Protein AF-A0A433RNY6-F1 (afdb_monomer_lite)

pLDDT: mean 70.69, std 11.41, range [43.88, 86.31]

Radius of gyration: 19.72 Å; chains: 1; bounding box: 35×38×56 Å

Sequence (117 aa):
VPLFNTHELVRDNENNIQYGELGRISEWEIDYRNKQIQRVEYIYKDVVEEQQDRFHYEQSLLNEEPMQLSLFDLTGEQDLFVEEKYIKKAIPIRIFEKVPFLDLVKATIVKDGESSD

Secondary structure (DSSP, 8-state):
-B-EETTEEPB-TTSPBPBSS-PEEEEEEEETTTTEEEEEEEEHHHHHHHHHHHHHHHHHHHHH-GGGGGGS---S-SSSS-HHHHHTS---SS-PPEEEEEETTS-----TT----

Organism: NCBI:txid1562256

Foldseek 3Di:
DFDDDPLHFDADPVRHGDDDPFDKDWDWDQPPPQQFIWIFIDTLVVLLVVLVVVLVVVVVCCVPPVVVPVPPPDPDPDQSNHSSSSSVDRDDPDRGDIHTDDRNVPDDDDDPPDDDD

Structure (mmCIF, N/CA/C/O backbone):
data_AF-A0A433RNY6-F1
#
_entry.id   AF-A0A433RNY6-F1
#
loop_
_atom_site.group_PDB
_atom_site.id
_atom_site.type_symbol
_atom_site.label_atom_id
_atom_site.label_alt_id
_atom_site.label_comp_id
_atom_site.label_asym_id
_atom_site.label_entity_id
_atom_site.label_seq_id
_atom_site.pdbx_PDB_ins_code
_atom_site.Cartn_x
_atom_site.Cartn_y
_atom_site.Cartn_z
_atom_site.occupancy
_atom_site.B_iso_or_equiv
_atom_site.auth_seq_id
_atom_site.auth_comp_id
_atom_site.auth_asym_id
_atom_site.auth_atom_id
_atom_site.pdbx_PDB_model_num
ATOM 1 N N . VAL A 1 1 ? 1.065 -10.408 -4.505 1.00 70.19 1 VAL A N 1
ATOM 2 C CA . VAL A 1 1 ? 2.396 -9.787 -4.280 1.00 70.19 1 VAL A CA 1
ATOM 3 C C . VAL A 1 1 ? 3.153 -9.796 -5.607 1.00 70.19 1 VAL A C 1
ATOM 5 O O . VAL A 1 1 ? 3.071 -10.828 -6.273 1.00 70.19 1 VAL A O 1
ATOM 8 N N . PRO A 1 2 ? 3.797 -8.691 -6.032 1.00 70.81 2 PRO A N 1
ATOM 9 C CA . PRO A 1 2 ? 4.606 -8.625 -7.243 1.00 70.81 2 PRO A CA 1
ATOM 10 C C . PRO A 1 2 ? 5.696 -9.680 -7.205 1.00 70.81 2 PRO A C 1
ATOM 12 O O . PRO A 1 2 ? 6.310 -9.914 -6.160 1.00 70.81 2 PRO A O 1
ATOM 15 N N . LEU A 1 3 ? 5.911 -10.329 -8.337 1.00 79.69 3 LEU A N 1
ATOM 16 C CA . LEU A 1 3 ? 6.984 -11.292 -8.481 1.00 79.69 3 LEU A CA 1
ATOM 17 C C . LEU A 1 3 ? 8.280 -10.546 -8.799 1.00 79.69 3 LEU A C 1
ATOM 19 O O . LEU A 1 3 ? 8.304 -9.656 -9.646 1.00 79.69 3 LEU A O 1
ATOM 23 N N . PHE A 1 4 ? 9.357 -10.934 -8.121 1.00 76.56 4 PHE A N 1
ATOM 24 C CA . PHE A 1 4 ? 10.698 -10.422 -8.374 1.00 76.56 4 PHE A CA 1
ATOM 25 C C . PHE A 1 4 ? 11.597 -11.566 -8.832 1.00 76.56 4 PHE A C 1
ATOM 27 O O . PHE A 1 4 ? 11.601 -12.636 -8.219 1.00 76.56 4 PHE A O 1
ATOM 34 N N . ASN A 1 5 ? 12.389 -11.327 -9.872 1.00 78.00 5 ASN A N 1
ATOM 35 C CA . ASN A 1 5 ? 13.471 -12.210 -10.284 1.00 78.00 5 ASN A CA 1
ATOM 36 C C . ASN A 1 5 ? 14.774 -11.422 -10.218 1.00 78.00 5 ASN A C 1
ATOM 38 O O . ASN A 1 5 ? 14.868 -10.343 -10.788 1.00 78.00 5 ASN A O 1
ATOM 42 N N . THR A 1 6 ? 15.766 -11.922 -9.479 1.00 74.88 6 THR A N 1
ATOM 43 C CA . THR A 1 6 ? 17.079 -11.259 -9.356 1.00 74.88 6 THR A CA 1
ATOM 44 C C . THR A 1 6 ? 17.021 -9.756 -9.013 1.00 74.88 6 THR A C 1
ATOM 46 O O . THR A 1 6 ? 17.905 -9.012 -9.410 1.00 74.88 6 THR A O 1
ATOM 49 N N . HIS A 1 7 ? 16.042 -9.335 -8.195 1.00 67.94 7 HIS A N 1
ATOM 50 C CA . HIS A 1 7 ? 15.746 -7.941 -7.792 1.00 67.94 7 HIS A CA 1
ATOM 51 C C . HIS A 1 7 ? 15.039 -7.062 -8.833 1.00 67.94 7 HIS A C 1
ATOM 53 O O . HIS A 1 7 ? 14.754 -5.907 -8.530 1.00 67.94 7 HIS A O 1
ATOM 59 N N . GLU A 1 8 ? 14.688 -7.611 -9.990 1.00 74.00 8 GLU A N 1
ATOM 60 C CA . GLU A 1 8 ? 13.907 -6.944 -11.032 1.00 74.00 8 GLU A CA 1
ATOM 61 C C . GLU A 1 8 ? 12.439 -7.379 -10.961 1.00 74.00 8 GLU A C 1
ATOM 63 O O . GLU A 1 8 ? 12.135 -8.532 -10.625 1.00 74.00 8 GLU A O 1
ATOM 68 N N . LEU A 1 9 ? 11.518 -6.457 -11.254 1.00 80.69 9 LEU A N 1
ATOM 69 C CA . LEU A 1 9 ? 10.090 -6.762 -11.344 1.00 80.69 9 LEU A CA 1
ATOM 70 C C . LEU A 1 9 ? 9.835 -7.678 -12.541 1.00 80.69 9 LEU A C 1
ATOM 72 O O . LEU A 1 9 ? 10.192 -7.362 -13.675 1.00 80.69 9 LEU A O 1
ATOM 76 N N . VAL A 1 10 ? 9.183 -8.812 -12.299 1.00 83.75 10 VAL A N 1
ATOM 77 C CA . VAL A 1 10 ? 8.783 -9.713 -13.381 1.00 83.75 10 VAL A CA 1
ATOM 78 C C . VAL A 1 10 ? 7.614 -9.083 -14.127 1.00 83.75 10 VAL A C 1
ATOM 80 O O . VAL A 1 10 ? 6.606 -8.722 -13.517 1.00 83.75 10 VAL A O 1
ATOM 83 N N . ARG A 1 11 ? 7.735 -8.983 -15.452 1.00 84.50 11 ARG A N 1
ATOM 84 C CA . ARG A 1 11 ? 6.696 -8.447 -16.337 1.00 84.50 11 ARG A CA 1
ATOM 85 C C . ARG A 1 11 ? 6.214 -9.494 -17.336 1.00 84.50 11 ARG A C 1
ATOM 87 O O . ARG A 1 11 ? 6.933 -10.440 -17.655 1.00 84.50 11 ARG A O 1
ATOM 94 N N . ASP A 1 12 ? 4.972 -9.361 -17.785 1.00 85.44 12 ASP A N 1
ATOM 95 C CA . ASP A 1 12 ? 4.429 -10.154 -18.887 1.00 85.44 12 ASP A CA 1
ATOM 96 C C . ASP A 1 12 ? 4.821 -9.582 -20.262 1.00 85.44 12 ASP A C 1
ATOM 98 O O . ASP A 1 12 ? 5.552 -8.598 -20.376 1.00 85.44 12 ASP A O 1
ATOM 102 N N . ASN A 1 13 ? 4.341 -10.226 -21.327 1.00 86.31 13 ASN A N 1
ATOM 103 C CA . ASN A 1 13 ? 4.637 -9.831 -22.707 1.00 86.31 13 ASN A CA 1
ATOM 104 C C . ASN A 1 13 ? 4.018 -8.475 -23.100 1.00 86.31 13 ASN A C 1
ATOM 106 O O . ASN A 1 13 ? 4.387 -7.918 -24.131 1.00 86.31 13 ASN A O 1
ATOM 110 N N . GLU A 1 14 ? 3.084 -7.960 -22.302 1.00 85.12 14 GLU A N 1
ATOM 111 C CA . GLU A 1 14 ? 2.442 -6.653 -22.467 1.00 85.12 14 GLU A CA 1
ATOM 112 C C . GLU A 1 14 ? 3.085 -5.589 -21.560 1.00 85.12 14 GLU A C 1
ATOM 114 O O . GLU A 1 14 ? 2.610 -4.458 -21.496 1.00 85.12 14 GLU A O 1
ATOM 119 N N . ASN A 1 15 ? 4.203 -5.926 -20.903 1.00 76.81 15 ASN A N 1
ATOM 120 C CA . ASN A 1 15 ? 4.944 -5.083 -19.967 1.00 76.81 15 ASN A CA 1
ATOM 121 C C . ASN A 1 15 ? 4.204 -4.786 -18.644 1.00 76.81 15 ASN A C 1
ATOM 123 O O . ASN A 1 15 ? 4.631 -3.914 -17.876 1.00 76.81 15 ASN A O 1
ATOM 127 N N . ASN A 1 16 ? 3.141 -5.530 -18.324 1.00 79.56 16 ASN A N 1
ATOM 128 C CA . ASN A 1 16 ? 2.450 -5.419 -17.041 1.00 79.56 16 ASN A CA 1
ATOM 129 C C . ASN A 1 16 ? 3.211 -6.177 -15.950 1.00 79.56 16 ASN A C 1
ATOM 131 O O . ASN A 1 16 ? 3.799 -7.230 -16.205 1.00 79.56 16 ASN A O 1
ATOM 135 N N . ILE A 1 17 ? 3.172 -5.671 -14.715 1.00 81.38 17 ILE A N 1
ATOM 136 C CA . ILE A 1 17 ? 3.770 -6.346 -13.556 1.00 81.38 17 ILE A CA 1
ATOM 137 C C . ILE A 1 17 ? 3.034 -7.667 -13.308 1.00 81.38 17 ILE A C 1
ATOM 139 O O . ILE A 1 17 ? 1.808 -7.704 -13.196 1.00 81.38 17 ILE A O 1
ATOM 143 N N . GLN A 1 18 ? 3.785 -8.760 -13.181 1.00 81.19 18 GLN A N 1
ATOM 144 C CA . GLN A 1 18 ? 3.223 -10.042 -12.784 1.00 81.19 18 GLN A CA 1
ATOM 145 C C . GLN A 1 18 ? 3.075 -10.122 -11.269 1.00 81.19 18 GLN A C 1
ATOM 147 O O . GLN A 1 18 ? 3.994 -9.836 -10.496 1.00 81.19 18 GLN A O 1
ATOM 152 N N . TYR A 1 19 ? 1.911 -10.594 -10.845 1.00 77.12 19 TYR A N 1
ATOM 153 C CA . TYR A 1 19 ? 1.594 -10.840 -9.448 1.00 77.12 19 TYR A CA 1
ATOM 154 C C . TYR A 1 19 ? 1.451 -12.348 -9.229 1.00 77.12 19 TYR A C 1
ATOM 156 O O . TYR A 1 19 ? 0.910 -13.057 -10.074 1.00 77.12 19 TYR A O 1
ATOM 164 N N . GLY A 1 20 ? 1.913 -12.836 -8.076 1.00 75.25 20 GLY A N 1
ATOM 165 C CA . GLY A 1 20 ? 1.494 -14.140 -7.557 1.00 75.25 20 GLY A CA 1
ATOM 166 C C . GLY A 1 20 ? 0.049 -14.078 -7.048 1.00 75.25 20 GLY A C 1
ATOM 167 O O . GLY A 1 20 ? -0.783 -13.346 -7.581 1.00 75.25 20 GLY A O 1
ATOM 168 N N . GLU A 1 21 ? -0.258 -14.765 -5.946 1.00 71.50 21 GLU A N 1
ATOM 169 C CA . GLU A 1 21 ? -1.563 -14.593 -5.299 1.00 71.50 21 GLU A CA 1
ATOM 170 C C . GLU A 1 21 ? -1.799 -13.119 -4.917 1.00 71.50 21 GLU A C 1
ATOM 172 O O . GLU A 1 21 ? -0.923 -12.427 -4.367 1.00 71.50 21 GLU A O 1
ATOM 177 N N . LEU A 1 22 ? -2.993 -12.619 -5.251 1.00 69.31 22 LEU A N 1
ATOM 178 C CA . LEU A 1 22 ? -3.448 -11.280 -4.890 1.00 69.31 22 LEU A CA 1
ATOM 179 C C . LEU A 1 22 ? -3.701 -11.237 -3.380 1.00 69.31 22 LEU A C 1
ATOM 181 O O . LEU A 1 22 ? -4.804 -11.471 -2.897 1.00 69.31 22 LEU A O 1
ATOM 185 N N . GLY A 1 23 ? -2.635 -10.967 -2.631 1.00 66.44 23 GLY A N 1
ATOM 186 C CA . GLY A 1 23 ? -2.690 -10.795 -1.188 1.00 66.44 23 GLY A CA 1
ATOM 187 C C . GLY A 1 23 ? -3.489 -9.550 -0.815 1.00 66.44 23 GLY A C 1
ATOM 188 O O . GLY A 1 23 ? -3.195 -8.448 -1.290 1.00 66.44 23 GLY A O 1
ATOM 189 N N . ARG A 1 24 ? -4.481 -9.734 0.056 1.00 74.12 24 ARG A N 1
ATOM 190 C CA . ARG A 1 24 ? -5.040 -8.644 0.854 1.00 74.12 24 ARG A CA 1
ATOM 191 C C . ARG A 1 24 ? -4.071 -8.341 1.986 1.00 74.12 24 ARG A C 1
ATOM 193 O O . ARG A 1 24 ? -3.605 -9.258 2.658 1.00 74.12 24 ARG A O 1
ATOM 200 N N . ILE A 1 25 ? -3.774 -7.067 2.177 1.00 75.25 25 ILE A N 1
ATOM 201 C CA . ILE A 1 25 ? -3.077 -6.577 3.355 1.00 75.25 25 ILE A CA 1
ATOM 202 C C . ILE A 1 25 ? -4.146 -6.078 4.324 1.00 75.25 25 ILE A C 1
ATOM 204 O O . ILE A 1 25 ? -5.032 -5.321 3.929 1.00 75.25 25 ILE A O 1
ATOM 208 N N . SER A 1 26 ? -4.053 -6.517 5.576 1.00 76.19 26 SER A N 1
ATOM 209 C CA . SER A 1 26 ? -4.864 -6.011 6.680 1.00 76.19 26 SER A CA 1
ATOM 210 C C . SER A 1 26 ? -3.917 -5.406 7.711 1.00 76.19 26 SER A C 1
ATOM 212 O O . SER A 1 26 ? -3.124 -6.119 8.328 1.00 76.19 26 SER A O 1
ATOM 214 N N . GLU A 1 27 ? -3.992 -4.094 7.886 1.00 81.25 27 GLU A N 1
ATOM 215 C CA . GLU A 1 27 ? -3.199 -3.336 8.849 1.00 81.25 27 GLU A CA 1
ATOM 216 C C . GLU A 1 27 ? -4.086 -2.755 9.947 1.00 81.25 27 GLU A C 1
ATOM 218 O O . GLU A 1 27 ? -5.281 -2.512 9.763 1.00 81.25 27 GLU A O 1
ATOM 223 N N . TRP A 1 28 ? -3.480 -2.545 11.112 1.00 81.88 28 TRP A N 1
ATOM 224 C CA . TRP A 1 28 ? -4.123 -1.932 12.264 1.00 81.88 28 TRP A CA 1
ATOM 225 C C . TRP A 1 28 ? -3.513 -0.557 12.497 1.00 81.88 28 TRP A C 1
ATOM 227 O O . TRP A 1 28 ? -2.295 -0.427 12.617 1.00 81.88 28 TRP A O 1
ATOM 237 N N . GLU A 1 29 ? -4.360 0.457 12.603 1.00 83.94 29 GLU A N 1
ATOM 238 C CA . GLU A 1 29 ? -3.965 1.826 12.913 1.00 83.94 29 GLU A CA 1
ATOM 239 C C . GLU A 1 29 ? -4.653 2.274 14.202 1.00 83.94 29 GLU A C 1
ATOM 241 O O . GLU A 1 29 ? -5.802 1.920 14.469 1.00 83.94 29 GLU A O 1
ATOM 246 N N . ILE A 1 30 ? -3.949 3.058 15.018 1.00 82.50 30 ILE A N 1
ATOM 247 C CA . ILE A 1 30 ? -4.515 3.649 16.229 1.00 82.50 30 ILE A CA 1
ATOM 248 C C . ILE A 1 30 ? -4.857 5.111 15.944 1.00 82.50 30 ILE A C 1
ATOM 250 O O . ILE A 1 30 ? -3.972 5.956 15.815 1.00 82.50 30 ILE A O 1
ATOM 254 N N . ASP A 1 31 ? -6.150 5.421 15.912 1.00 83.12 31 ASP A N 1
ATOM 255 C CA . ASP A 1 31 ? -6.654 6.788 15.928 1.00 83.12 31 ASP A CA 1
ATOM 256 C C . ASP A 1 31 ? -6.650 7.304 17.372 1.00 83.12 31 ASP A C 1
ATOM 258 O O . ASP A 1 31 ? -7.587 7.094 18.147 1.00 83.12 31 ASP A O 1
ATOM 262 N N . TYR A 1 32 ? -5.576 7.997 17.746 1.00 80.62 32 TYR A N 1
ATOM 263 C CA . TYR A 1 32 ? -5.428 8.581 19.080 1.00 80.62 32 TYR A CA 1
ATOM 264 C C . TYR A 1 32 ? -6.442 9.692 19.377 1.00 80.62 32 TYR A C 1
ATOM 266 O O . TYR A 1 32 ? -6.745 9.939 20.547 1.00 80.62 32 TYR A O 1
ATOM 274 N N . ARG A 1 33 ? -6.981 10.362 18.350 1.00 83.38 33 ARG A N 1
ATOM 275 C CA . ARG A 1 33 ? -7.942 11.456 18.532 1.00 83.38 33 ARG A CA 1
ATOM 276 C C . ARG A 1 33 ? -9.301 10.907 18.944 1.00 83.38 33 ARG A C 1
ATOM 278 O O . ARG A 1 33 ? -9.891 11.404 19.901 1.00 83.38 33 ARG A O 1
ATOM 285 N N . ASN A 1 34 ? -9.765 9.877 18.245 1.00 83.50 34 ASN A N 1
ATOM 286 C CA . ASN A 1 34 ? -11.039 9.222 18.535 1.00 83.50 34 ASN A CA 1
ATOM 287 C C . ASN A 1 34 ? -10.899 8.052 19.516 1.00 83.50 34 ASN A C 1
ATOM 289 O O . ASN A 1 34 ? -11.908 7.488 19.930 1.00 83.50 34 ASN A O 1
ATOM 293 N N . LYS A 1 35 ? -9.665 7.723 19.921 1.00 84.25 35 LYS A N 1
ATOM 294 C CA . LYS A 1 35 ? -9.322 6.590 20.790 1.00 84.25 35 LYS A CA 1
ATOM 295 C C . LYS A 1 35 ? -9.856 5.274 20.221 1.00 84.25 35 LYS A C 1
ATOM 297 O O . LYS A 1 35 ? -10.485 4.495 20.928 1.00 84.25 35 LYS A O 1
ATOM 302 N N . GLN A 1 36 ? -9.620 5.033 18.936 1.00 85.62 36 GLN A N 1
ATOM 303 C CA . GLN A 1 36 ? -10.115 3.849 18.236 1.00 85.62 36 GLN A CA 1
ATOM 304 C C . GLN A 1 36 ? -8.978 3.101 17.554 1.00 85.62 36 GLN A C 1
ATOM 306 O O . GLN A 1 36 ? -8.129 3.706 16.907 1.00 85.62 36 GLN A O 1
ATOM 311 N N . ILE A 1 37 ? -8.992 1.776 17.661 1.00 84.50 37 ILE A N 1
ATOM 312 C CA . ILE A 1 37 ? -8.251 0.918 16.741 1.00 84.50 37 ILE A CA 1
ATOM 313 C C . ILE A 1 37 ? -9.097 0.788 15.483 1.00 84.50 37 ILE A C 1
ATOM 315 O O . ILE A 1 37 ? -10.274 0.416 15.541 1.00 84.50 37 ILE A O 1
ATOM 319 N N . GLN A 1 38 ? -8.489 1.101 14.352 1.00 85.06 38 GLN A N 1
ATOM 320 C CA . GLN A 1 38 ? -9.074 0.993 13.030 1.00 85.06 38 GLN A CA 1
ATOM 321 C C . GLN A 1 38 ? -8.358 -0.115 12.269 1.00 85.06 38 GLN A C 1
ATOM 323 O O . GLN A 1 38 ? -7.148 -0.302 12.404 1.00 85.06 38 GLN A O 1
ATOM 328 N N . ARG A 1 39 ? -9.121 -0.861 11.474 1.00 81.81 39 ARG A N 1
ATOM 329 C CA . ARG A 1 39 ? -8.574 -1.797 10.501 1.00 81.81 39 ARG A CA 1
ATOM 330 C C . ARG A 1 39 ? -8.576 -1.134 9.138 1.00 81.81 39 ARG A C 1
ATOM 332 O O . ARG A 1 39 ? -9.590 -0.563 8.735 1.00 81.81 39 ARG A O 1
ATOM 339 N N . VAL A 1 40 ? -7.461 -1.252 8.440 1.00 80.38 40 VAL A N 1
ATOM 340 C CA . VAL A 1 40 ? -7.304 -0.796 7.066 1.00 80.38 40 VAL A CA 1
ATOM 341 C C . VAL A 1 40 ? -7.034 -2.025 6.218 1.00 80.38 40 VAL A C 1
ATOM 343 O O . VAL A 1 40 ? -6.111 -2.786 6.504 1.00 80.38 40 VAL A O 1
ATOM 346 N N . GLU A 1 41 ? -7.869 -2.256 5.211 1.00 79.12 41 GLU A N 1
ATOM 347 C CA . GLU A 1 41 ? -7.713 -3.390 4.304 1.00 79.12 41 GLU A CA 1
ATOM 348 C C . GLU A 1 41 ? -7.552 -2.892 2.879 1.00 79.12 41 GLU A C 1
ATOM 350 O O . GLU A 1 41 ? 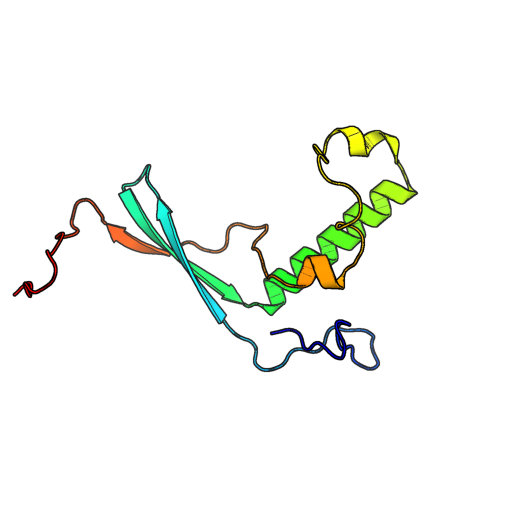-8.319 -2.051 2.413 1.00 79.12 41 GLU A O 1
ATOM 355 N N . TYR A 1 42 ? -6.553 -3.422 2.185 1.00 77.81 42 TYR A N 1
ATOM 356 C CA . TYR A 1 42 ? -6.276 -3.044 0.809 1.00 77.81 42 TYR A CA 1
ATOM 357 C C . TYR A 1 42 ? -5.665 -4.191 0.018 1.00 77.81 42 TYR A C 1
ATOM 359 O O . TYR A 1 42 ? -5.078 -5.131 0.564 1.00 77.81 42 TYR A O 1
ATOM 367 N N . ILE A 1 43 ? -5.847 -4.143 -1.298 1.00 77.19 43 ILE A N 1
ATOM 368 C CA . ILE A 1 43 ? -5.282 -5.129 -2.212 1.00 77.19 43 ILE A CA 1
ATOM 369 C C . ILE A 1 43 ? -3.880 -4.660 -2.588 1.00 77.19 43 ILE A C 1
ATOM 371 O O . ILE A 1 43 ? -3.683 -3.512 -2.975 1.00 77.19 43 ILE A O 1
ATOM 375 N N . TYR A 1 44 ? -2.896 -5.559 -2.495 1.00 75.56 44 TYR A N 1
ATOM 376 C CA . TYR A 1 44 ? -1.502 -5.226 -2.803 1.00 75.56 44 TYR A CA 1
ATOM 377 C C . TYR A 1 44 ? -1.355 -4.630 -4.212 1.00 75.56 44 TYR A C 1
ATOM 379 O O . TYR A 1 44 ? -0.591 -3.693 -4.412 1.00 75.56 44 TYR A O 1
ATOM 387 N N . LYS A 1 45 ? -2.089 -5.179 -5.189 1.00 79.25 45 LYS A N 1
ATOM 388 C CA . LYS A 1 45 ? -2.062 -4.726 -6.583 1.00 79.25 45 LYS A CA 1
ATOM 389 C C . LYS A 1 45 ? -2.415 -3.240 -6.703 1.00 79.25 45 LYS A C 1
ATOM 391 O O . LYS A 1 45 ? -1.625 -2.506 -7.279 1.00 79.25 45 LYS A O 1
ATOM 396 N N . ASP A 1 46 ? -3.521 -2.817 -6.100 1.00 76.44 46 ASP A N 1
ATOM 397 C CA . ASP A 1 46 ? -4.012 -1.437 -6.175 1.00 76.44 46 ASP A CA 1
ATOM 398 C C . ASP A 1 46 ? -2.979 -0.439 -5.625 1.00 76.44 46 ASP A C 1
ATOM 400 O O . ASP A 1 46 ? -2.768 0.627 -6.195 1.00 76.44 46 ASP A O 1
ATOM 404 N N . VAL A 1 47 ? -2.281 -0.808 -4.544 1.00 76.12 47 VAL A N 1
ATOM 405 C CA . VAL A 1 47 ? -1.201 0.020 -3.978 1.00 76.12 47 VAL A CA 1
ATOM 406 C C . VAL A 1 47 ? -0.015 0.124 -4.930 1.00 76.12 47 VAL A C 1
ATOM 408 O O . VAL A 1 47 ? 0.560 1.198 -5.078 1.00 76.12 47 VAL A O 1
ATOM 411 N N . VAL A 1 48 ? 0.361 -0.980 -5.575 1.00 76.06 48 VAL A N 1
ATOM 412 C CA . VAL A 1 48 ? 1.482 -0.998 -6.525 1.00 76.06 48 VAL A CA 1
ATOM 413 C C . VAL A 1 48 ? 1.171 -0.172 -7.765 1.00 76.06 48 VAL A C 1
ATOM 415 O O . VAL A 1 48 ? 2.038 0.570 -8.211 1.00 76.06 48 VAL A O 1
ATOM 418 N N . GLU A 1 49 ? -0.046 -0.272 -8.298 1.00 78.81 49 GLU A N 1
ATOM 419 C CA . GLU A 1 49 ? -0.487 0.549 -9.431 1.00 78.81 49 GLU A CA 1
ATOM 420 C C . GLU A 1 49 ? -0.452 2.040 -9.065 1.00 78.81 49 GLU A C 1
ATOM 422 O O . GLU A 1 49 ? 0.125 2.836 -9.799 1.00 78.81 49 GLU A O 1
ATOM 427 N N . GLU A 1 50 ? -0.943 2.418 -7.878 1.00 76.31 50 GLU A N 1
ATOM 428 C CA . GLU A 1 50 ? -0.871 3.807 -7.407 1.00 76.31 50 GLU A CA 1
ATOM 429 C C . GLU A 1 50 ? 0.579 4.306 -7.255 1.00 76.31 50 GLU A C 1
ATOM 431 O O . GLU A 1 50 ? 0.904 5.442 -7.614 1.00 76.31 50 GLU A O 1
ATOM 436 N N . GLN A 1 51 ? 1.466 3.460 -6.728 1.00 76.00 51 GLN A N 1
ATOM 437 C CA . GLN A 1 51 ? 2.889 3.769 -6.610 1.00 76.00 51 GLN A CA 1
ATOM 438 C C . GLN A 1 51 ? 3.552 3.935 -7.987 1.00 76.00 51 GLN A C 1
ATOM 440 O O . GLN A 1 51 ? 4.374 4.836 -8.160 1.00 76.00 51 GLN A O 1
ATOM 445 N N . GLN A 1 52 ? 3.177 3.111 -8.966 1.00 78.06 52 GLN A N 1
ATOM 446 C CA . GLN A 1 52 ? 3.696 3.176 -10.331 1.00 78.06 52 GLN A CA 1
ATOM 447 C C . GLN A 1 52 ? 3.216 4.443 -11.061 1.00 78.06 52 GLN A C 1
ATOM 449 O O . GLN A 1 52 ? 4.024 5.149 -11.668 1.00 78.06 52 GLN A O 1
ATOM 454 N N . ASP A 1 53 ? 1.935 4.794 -10.933 1.00 79.56 53 ASP A N 1
ATOM 455 C CA . ASP A 1 53 ? 1.370 6.029 -11.490 1.00 79.56 53 ASP A CA 1
ATOM 456 C C . ASP A 1 53 ? 2.083 7.267 -10.939 1.00 79.56 53 ASP A C 1
ATOM 458 O O . ASP A 1 53 ? 2.467 8.175 -11.684 1.00 79.56 53 ASP A O 1
ATOM 462 N N . ARG A 1 54 ? 2.311 7.290 -9.620 1.00 76.19 54 ARG A N 1
ATOM 463 C CA . ARG A 1 54 ? 3.035 8.381 -8.969 1.00 76.19 54 ARG A CA 1
ATOM 464 C C . ARG A 1 54 ? 4.477 8.477 -9.455 1.00 76.19 54 ARG A C 1
ATOM 466 O O . ARG A 1 54 ? 4.940 9.582 -9.730 1.00 76.19 54 ARG A O 1
ATOM 473 N N . PHE A 1 55 ? 5.164 7.346 -9.597 1.00 77.69 55 PHE A N 1
ATOM 474 C CA . PHE A 1 55 ? 6.520 7.312 -10.135 1.00 77.69 55 PHE A CA 1
ATOM 475 C C . PHE A 1 55 ? 6.582 7.913 -11.547 1.00 77.69 55 PHE A C 1
ATOM 477 O O . PHE A 1 55 ? 7.424 8.770 -11.821 1.00 77.69 55 PHE A O 1
ATOM 484 N N . HIS A 1 56 ? 5.665 7.527 -12.439 1.00 78.88 56 HIS A N 1
ATOM 485 C CA . HIS A 1 56 ? 5.616 8.070 -13.799 1.00 78.88 56 HIS A CA 1
ATOM 486 C C . HIS A 1 56 ? 5.307 9.570 -13.826 1.00 78.88 56 HIS A C 1
ATOM 488 O O . HIS A 1 56 ? 5.925 10.310 -14.594 1.00 78.88 56 HIS A O 1
ATOM 494 N N . TYR A 1 57 ? 4.405 10.032 -12.962 1.00 76.69 57 TYR A N 1
ATOM 495 C CA . TYR A 1 57 ? 4.109 11.453 -12.814 1.00 76.69 57 TYR A CA 1
ATOM 496 C C . TYR A 1 57 ? 5.340 12.251 -12.356 1.00 76.69 57 TYR A C 1
ATOM 498 O O . TYR A 1 57 ? 5.710 13.236 -12.994 1.00 76.69 57 TYR A O 1
ATOM 506 N N . GLU A 1 58 ? 6.034 11.797 -11.310 1.00 72.56 58 GLU A N 1
ATOM 507 C CA . GLU A 1 58 ? 7.249 12.449 -10.806 1.00 72.56 58 GLU A CA 1
ATOM 508 C C . GLU A 1 58 ? 8.366 12.479 -11.872 1.00 72.56 58 GLU A C 1
ATOM 510 O O . GLU A 1 58 ? 9.037 13.500 -12.033 1.00 72.56 58 GLU A O 1
ATOM 515 N N . GLN A 1 59 ? 8.507 11.414 -12.673 1.00 73.06 59 GLN A N 1
ATOM 516 C CA . GLN A 1 59 ? 9.425 11.380 -13.821 1.00 73.06 59 GLN A CA 1
ATOM 517 C C . GLN A 1 59 ? 9.041 12.377 -14.923 1.00 73.06 59 GLN A C 1
ATOM 519 O O . GLN A 1 59 ? 9.914 13.049 -15.474 1.00 73.06 59 GLN A O 1
ATOM 524 N N . SER A 1 60 ? 7.752 12.506 -15.254 1.00 74.25 60 SER A N 1
ATOM 525 C CA . SER A 1 60 ? 7.302 13.494 -16.246 1.00 74.25 60 SER A CA 1
ATOM 526 C C . SER A 1 60 ? 7.577 14.930 -15.796 1.00 74.25 60 SER A C 1
ATOM 528 O O . SER A 1 60 ? 8.138 15.708 -16.565 1.00 74.25 60 SER A O 1
ATOM 530 N N . LEU A 1 61 ? 7.303 15.254 -14.528 1.00 69.75 61 LEU A N 1
ATOM 531 C CA . LEU A 1 61 ? 7.571 16.577 -13.965 1.00 69.75 61 LEU A CA 1
ATOM 532 C C . LEU A 1 61 ? 9.062 16.920 -13.956 1.00 69.75 61 LEU A C 1
ATOM 534 O O . LEU A 1 61 ? 9.427 18.056 -14.242 1.00 69.75 61 LEU A O 1
ATOM 538 N N . LEU A 1 62 ? 9.930 15.949 -13.657 1.00 68.44 62 LEU A N 1
ATOM 539 C CA . LEU A 1 62 ? 11.380 16.142 -13.717 1.00 68.44 62 LEU A CA 1
ATOM 540 C C . LEU A 1 62 ? 11.850 16.503 -15.133 1.00 68.44 62 LEU A C 1
ATOM 542 O O . LEU A 1 62 ? 12.716 17.365 -15.291 1.00 68.44 62 LEU A O 1
ATOM 546 N N . ASN A 1 63 ? 11.287 15.844 -16.147 1.00 67.44 63 ASN A N 1
ATOM 547 C CA . ASN A 1 63 ? 11.652 16.068 -17.544 1.00 67.44 63 ASN A CA 1
ATOM 548 C C . ASN A 1 63 ? 11.128 17.405 -18.083 1.00 67.44 63 ASN A C 1
ATOM 550 O O . ASN A 1 63 ? 11.810 18.043 -18.885 1.00 67.44 63 ASN A O 1
ATOM 554 N N . GLU A 1 64 ? 9.932 17.822 -17.665 1.00 71.62 64 GLU A N 1
ATOM 555 C CA . GLU A 1 64 ? 9.268 19.016 -18.193 1.00 71.62 64 GLU A CA 1
ATOM 556 C C . GLU A 1 64 ? 9.610 20.290 -17.402 1.00 71.62 64 GLU A C 1
ATOM 558 O O . GLU A 1 64 ? 9.853 21.335 -18.006 1.00 71.62 64 GLU A O 1
ATOM 563 N N . GLU A 1 65 ? 9.693 20.223 -16.067 1.00 63.97 65 GLU A N 1
ATOM 564 C CA . GLU A 1 65 ? 9.845 21.398 -15.195 1.00 63.97 65 GLU A CA 1
ATOM 565 C C . GLU A 1 65 ? 10.727 21.128 -13.949 1.00 63.97 65 GLU A C 1
ATOM 567 O O . GLU A 1 65 ? 10.259 21.171 -12.804 1.00 63.97 65 GLU A O 1
ATOM 572 N N . PRO A 1 66 ? 12.051 20.937 -14.118 1.00 61.06 66 PRO A N 1
ATOM 573 C CA . PRO A 1 66 ? 12.955 20.505 -13.042 1.00 61.06 66 PRO A CA 1
ATOM 574 C C . PRO A 1 66 ? 13.050 21.477 -11.849 1.00 61.06 66 PRO A C 1
ATOM 576 O O . PRO A 1 66 ? 13.461 21.081 -10.760 1.00 61.06 66 PRO A O 1
ATOM 579 N N . MET A 1 67 ? 12.658 22.746 -12.016 1.00 58.41 67 MET A N 1
ATOM 580 C CA . MET A 1 67 ? 12.675 23.753 -10.944 1.00 58.41 67 MET A CA 1
ATOM 581 C C . MET A 1 67 ? 11.537 23.604 -9.918 1.00 58.41 67 MET A C 1
ATOM 583 O O . MET A 1 67 ? 11.646 24.173 -8.834 1.00 58.41 67 MET A O 1
ATOM 587 N N . GLN A 1 68 ? 10.474 22.839 -10.201 1.00 56.75 68 GLN A N 1
ATOM 588 C CA . GLN A 1 68 ? 9.362 22.648 -9.254 1.00 56.75 68 GLN A CA 1
ATOM 589 C C . GLN A 1 68 ? 9.655 21.620 -8.145 1.00 56.75 68 GLN A C 1
ATOM 591 O O . GLN A 1 68 ? 8.942 21.556 -7.144 1.00 56.75 68 GLN A O 1
ATOM 596 N N . LEU A 1 69 ? 10.723 20.830 -8.284 1.00 50.72 69 LEU A N 1
ATOM 597 C CA . LEU A 1 69 ? 11.044 19.736 -7.362 1.00 50.72 69 LEU A CA 1
ATOM 598 C C . LEU A 1 69 ? 11.747 20.182 -6.071 1.00 50.72 69 LEU A C 1
ATOM 600 O O . LEU A 1 69 ? 11.926 19.361 -5.176 1.00 50.72 69 LEU A O 1
ATOM 604 N N . SER A 1 70 ? 12.074 21.473 -5.906 1.00 48.12 70 SER A N 1
ATOM 605 C CA . SER A 1 70 ? 12.629 21.996 -4.641 1.00 48.12 70 SER A CA 1
ATOM 606 C C . SER A 1 70 ? 11.629 21.974 -3.469 1.00 48.12 70 SER A C 1
ATOM 608 O O . SER A 1 70 ? 11.963 22.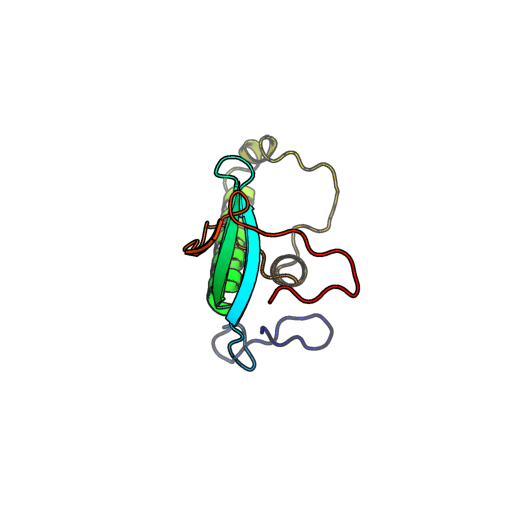447 -2.385 1.00 48.12 70 SER A O 1
ATOM 610 N N . LEU A 1 71 ? 10.399 21.500 -3.696 1.00 49.50 71 LEU A N 1
ATOM 611 C CA . LEU A 1 71 ? 9.324 21.387 -2.706 1.00 49.50 71 LEU A CA 1
ATOM 612 C C . LEU A 1 71 ? 9.214 19.993 -2.074 1.00 49.50 71 LEU A C 1
ATOM 614 O O . LEU A 1 71 ? 8.464 19.820 -1.115 1.00 49.50 71 LEU A O 1
ATOM 618 N N . PHE A 1 72 ? 9.948 19.005 -2.584 1.00 53.62 72 PHE A N 1
ATOM 619 C CA . PHE A 1 72 ? 10.087 17.714 -1.923 1.00 53.62 72 PHE A CA 1
ATOM 620 C C . PHE A 1 72 ? 11.398 17.764 -1.135 1.00 53.62 72 PHE A C 1
ATOM 622 O O . PHE A 1 72 ? 12.472 17.822 -1.729 1.00 53.62 72 PHE A O 1
ATOM 629 N N . ASP A 1 73 ? 11.317 17.824 0.197 1.00 46.72 73 ASP A N 1
ATOM 630 C CA . ASP A 1 73 ? 12.477 17.836 1.100 1.00 46.72 73 ASP A CA 1
ATOM 631 C C . ASP A 1 73 ? 13.284 16.531 0.948 1.00 46.72 73 ASP A C 1
ATOM 633 O O . ASP A 1 73 ? 13.071 15.536 1.641 1.00 46.72 73 ASP A O 1
ATOM 637 N N . LEU A 1 74 ? 14.203 16.516 -0.017 1.00 49.38 74 LEU A N 1
ATOM 638 C CA . LEU A 1 74 ? 14.996 15.357 -0.418 1.00 49.38 74 LEU A CA 1
ATOM 639 C C . LEU A 1 74 ? 16.333 15.337 0.327 1.00 49.38 74 LEU A C 1
ATOM 641 O O . LEU A 1 74 ? 17.404 15.534 -0.244 1.00 49.38 74 LEU A O 1
ATOM 645 N N . THR A 1 75 ? 16.289 15.082 1.632 1.00 44.28 75 THR A N 1
ATOM 646 C CA . THR A 1 75 ? 17.490 14.731 2.401 1.00 44.28 75 THR A CA 1
ATOM 647 C C . THR A 1 75 ? 17.779 13.236 2.255 1.00 44.28 75 THR A C 1
ATOM 649 O O . THR A 1 75 ? 17.382 12.441 3.105 1.00 44.28 75 THR A O 1
ATOM 652 N N . GLY A 1 76 ? 18.453 12.837 1.174 1.00 46.06 76 GLY A N 1
ATOM 653 C CA . GLY A 1 76 ? 18.947 11.464 1.003 1.00 46.06 76 GLY A CA 1
ATOM 654 C C . GLY A 1 76 ? 19.107 11.056 -0.459 1.00 46.06 76 GLY A C 1
ATOM 655 O O . GLY A 1 76 ? 18.149 10.653 -1.109 1.00 46.06 76 GLY A O 1
ATOM 656 N N . GLU A 1 77 ? 20.328 11.182 -0.968 1.00 48.47 77 GLU A N 1
ATOM 657 C CA . GLU A 1 77 ? 20.724 10.925 -2.351 1.00 48.47 77 GLU A CA 1
ATOM 658 C C . GLU A 1 77 ? 20.477 9.468 -2.820 1.00 48.47 77 GLU A C 1
ATOM 660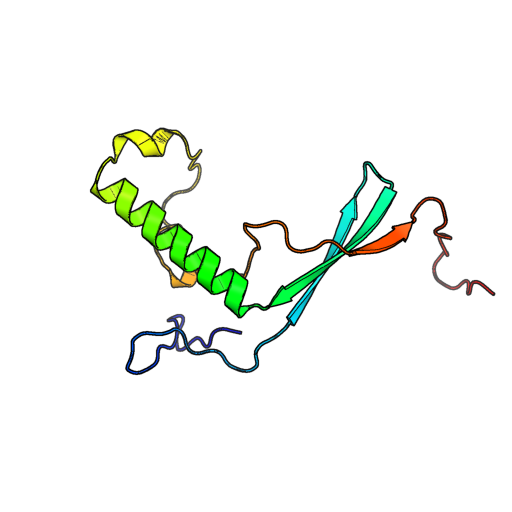 O O . GLU A 1 77 ? 20.735 8.506 -2.102 1.00 48.47 77 GLU A O 1
ATOM 665 N N . GLN A 1 78 ? 20.067 9.342 -4.091 1.00 43.88 78 GLN A N 1
ATOM 666 C CA . GLN A 1 78 ? 20.207 8.186 -5.002 1.00 43.88 78 GLN A CA 1
ATOM 667 C C . GLN A 1 78 ? 19.234 6.990 -4.946 1.00 43.88 78 GLN A C 1
ATOM 669 O O . GLN A 1 78 ? 19.230 6.214 -5.901 1.00 43.88 78 GLN A O 1
ATOM 674 N N . ASP A 1 79 ? 18.346 6.851 -3.959 1.00 45.09 79 ASP A N 1
ATOM 675 C CA . ASP A 1 79 ? 17.466 5.659 -3.878 1.00 45.09 79 ASP A CA 1
ATOM 676 C C . ASP A 1 79 ? 16.070 5.793 -4.526 1.00 45.09 79 ASP A C 1
ATOM 678 O O . ASP A 1 79 ? 15.334 4.809 -4.600 1.00 45.09 79 ASP A O 1
ATOM 682 N N . LEU A 1 80 ? 15.712 6.971 -5.050 1.00 48.12 80 LEU A N 1
ATOM 683 C CA . LEU A 1 80 ? 14.341 7.309 -5.476 1.00 48.12 80 LEU A CA 1
ATOM 684 C C . LEU A 1 80 ? 13.999 7.042 -6.953 1.00 48.12 80 LEU A C 1
ATOM 686 O O . LEU A 1 80 ? 12.862 7.257 -7.358 1.00 48.12 80 LEU A O 1
ATOM 690 N N . PHE A 1 81 ? 14.942 6.559 -7.765 1.00 50.91 81 PHE A N 1
ATOM 691 C CA . PHE A 1 81 ? 14.765 6.489 -9.228 1.00 50.91 81 PHE A CA 1
ATOM 692 C C . PHE A 1 81 ? 14.771 5.072 -9.808 1.00 50.91 81 PHE A C 1
ATOM 694 O O . PHE A 1 81 ? 14.940 4.891 -11.010 1.00 50.91 81 PHE A O 1
ATOM 701 N N . VAL A 1 82 ? 14.592 4.067 -8.955 1.00 60.66 82 VAL A N 1
ATOM 702 C CA . VAL A 1 82 ? 14.515 2.658 -9.350 1.00 60.66 82 VAL A CA 1
ATOM 703 C C . VAL A 1 82 ? 13.113 2.179 -8.992 1.00 60.66 82 VAL A C 1
ATOM 705 O O . VAL A 1 82 ? 12.789 2.068 -7.808 1.00 60.66 82 VAL A O 1
ATOM 708 N N . GLU A 1 83 ? 12.278 1.943 -10.004 1.00 63.69 83 GLU A N 1
ATOM 709 C CA . GLU A 1 83 ? 10.877 1.518 -9.854 1.00 63.69 83 GLU A CA 1
ATOM 710 C C . GLU A 1 83 ? 10.771 0.299 -8.916 1.00 63.69 83 GLU A C 1
ATOM 712 O O . GLU A 1 83 ? 9.919 0.239 -8.029 1.00 63.69 83 GLU A O 1
ATOM 717 N N . GLU A 1 84 ? 11.741 -0.613 -9.002 1.00 64.69 84 GLU A N 1
ATOM 718 C CA . GLU A 1 84 ? 11.869 -1.799 -8.160 1.00 64.69 84 GLU A CA 1
ATOM 719 C C . GLU A 1 84 ? 12.047 -1.465 -6.673 1.00 64.69 84 GLU A C 1
ATOM 721 O O . GLU A 1 84 ? 11.526 -2.182 -5.818 1.00 64.69 84 GLU A O 1
ATOM 726 N N . LYS A 1 85 ? 12.773 -0.389 -6.333 1.00 62.84 85 LYS A N 1
ATOM 727 C CA . LYS A 1 85 ? 12.942 0.062 -4.939 1.00 62.84 85 LYS A CA 1
ATOM 728 C C . LYS A 1 85 ? 11.680 0.742 -4.422 1.00 62.84 85 LYS A C 1
ATOM 730 O O . LYS A 1 85 ? 11.328 0.539 -3.261 1.00 62.84 85 LYS A O 1
ATOM 735 N N . TYR A 1 86 ? 10.995 1.487 -5.285 1.00 62.22 86 TYR A N 1
ATOM 736 C CA . TYR A 1 86 ? 9.754 2.187 -4.960 1.00 62.22 86 TYR A CA 1
ATOM 737 C C . TYR A 1 86 ? 8.602 1.205 -4.673 1.00 62.22 86 TYR A C 1
ATOM 739 O O . TYR A 1 86 ? 7.869 1.365 -3.700 1.00 62.22 86 TYR A O 1
ATOM 747 N N . ILE A 1 87 ? 8.514 0.123 -5.455 1.00 61.81 87 ILE A N 1
ATOM 748 C CA . ILE A 1 87 ? 7.466 -0.913 -5.366 1.00 61.81 87 ILE A CA 1
ATOM 749 C C . ILE A 1 87 ? 7.797 -2.016 -4.332 1.00 61.81 87 ILE A C 1
ATOM 751 O O . ILE A 1 87 ? 6.934 -2.816 -3.952 1.00 61.81 87 ILE A O 1
ATOM 755 N N . LYS A 1 88 ? 9.033 -2.059 -3.805 1.00 59.69 88 LYS A N 1
ATOM 756 C CA . LYS A 1 88 ? 9.508 -3.102 -2.868 1.00 59.69 88 LYS A CA 1
ATOM 757 C C . LYS A 1 88 ? 8.669 -3.221 -1.591 1.00 59.69 88 LYS A C 1
ATOM 759 O O . LYS A 1 88 ? 8.643 -4.284 -0.972 1.00 59.69 88 LYS A O 1
ATOM 764 N N . LYS A 1 89 ? 7.985 -2.148 -1.191 1.00 61.50 89 LYS A N 1
ATOM 765 C CA . LYS A 1 89 ? 7.004 -2.157 -0.105 1.00 61.50 89 LYS A CA 1
ATOM 766 C C . LYS A 1 89 ? 5.744 -1.443 -0.583 1.00 61.50 89 LYS A C 1
ATOM 768 O O . LYS A 1 89 ? 5.798 -0.251 -0.871 1.00 61.50 89 LYS A O 1
ATOM 773 N N . ALA A 1 90 ? 4.622 -2.162 -0.625 1.00 59.84 90 ALA A N 1
ATOM 774 C CA . ALA A 1 90 ? 3.312 -1.553 -0.827 1.00 59.84 90 ALA A CA 1
ATOM 775 C C . ALA A 1 90 ? 3.013 -0.634 0.364 1.00 59.84 90 ALA A C 1
ATOM 777 O O . ALA A 1 90 ? 2.735 -1.113 1.462 1.00 59.84 90 ALA A O 1
ATOM 778 N N . ILE A 1 91 ? 3.138 0.675 0.157 1.00 64.81 91 ILE A N 1
ATOM 779 C CA . ILE A 1 91 ? 2.758 1.691 1.136 1.00 64.81 91 ILE A CA 1
ATOM 780 C C . ILE A 1 91 ? 1.590 2.465 0.526 1.00 64.81 91 ILE A C 1
ATOM 782 O O . ILE A 1 91 ? 1.798 3.153 -0.476 1.00 64.81 91 ILE A O 1
ATOM 786 N N . PRO A 1 92 ? 0.382 2.359 1.103 1.00 60.44 92 PRO A N 1
ATOM 787 C CA . PRO A 1 92 ? -0.757 3.182 0.726 1.00 60.44 92 PRO A CA 1
ATOM 788 C C . PRO A 1 92 ? -0.395 4.665 0.645 1.00 60.44 92 PRO A C 1
ATOM 790 O O . PRO A 1 92 ? 0.083 5.233 1.627 1.00 60.44 92 PRO A O 1
ATOM 793 N N . ILE A 1 93 ? -0.645 5.304 -0.499 1.00 64.62 93 ILE A N 1
ATOM 794 C CA . ILE A 1 93 ? -0.565 6.767 -0.610 1.00 64.62 93 ILE A CA 1
ATOM 795 C C . ILE A 1 93 ? -1.945 7.361 -0.309 1.00 64.62 93 ILE A C 1
ATOM 797 O O . ILE A 1 93 ? -2.053 8.361 0.406 1.00 64.62 93 ILE A O 1
ATOM 801 N N . ARG A 1 94 ? -3.014 6.715 -0.791 1.00 61.72 94 ARG A N 1
ATOM 802 C CA . ARG A 1 94 ? -4.391 7.022 -0.393 1.00 61.72 94 ARG A CA 1
ATOM 803 C C . ARG A 1 94 ? -4.767 6.407 0.947 1.00 61.72 94 ARG A C 1
ATOM 805 O O . ARG A 1 94 ? -4.323 5.332 1.340 1.00 61.72 94 ARG A O 1
ATOM 812 N N . ILE A 1 95 ? -5.687 7.094 1.616 1.00 60.72 95 ILE A N 1
ATOM 813 C CA . ILE A 1 95 ? -6.402 6.553 2.765 1.00 60.72 95 ILE A CA 1
ATOM 814 C C . ILE A 1 95 ? -7.401 5.519 2.234 1.00 60.72 95 ILE A C 1
ATOM 816 O O . ILE A 1 95 ? -8.410 5.886 1.632 1.00 60.72 95 ILE A O 1
ATOM 820 N N . PHE A 1 96 ? -7.112 4.237 2.440 1.00 69.44 96 PHE A N 1
ATOM 821 C CA . PHE A 1 96 ? -8.088 3.168 2.231 1.00 69.44 96 PHE A CA 1
ATOM 822 C C . PHE A 1 96 ? -9.218 3.255 3.260 1.00 69.44 96 PHE A C 1
ATOM 824 O O . PHE A 1 96 ? -9.081 3.913 4.296 1.00 69.44 96 PHE A O 1
ATOM 831 N N . GLU A 1 97 ? -10.348 2.607 2.967 1.00 69.31 97 GLU A N 1
ATOM 832 C CA . GLU A 1 97 ? -11.493 2.580 3.874 1.00 69.31 97 GLU A CA 1
ATOM 833 C C . GLU A 1 97 ? -11.057 2.073 5.254 1.00 69.31 97 GLU A C 1
ATOM 835 O O . GLU A 1 97 ? -10.543 0.962 5.408 1.00 69.31 97 GLU A O 1
ATOM 840 N N . LYS A 1 98 ? -11.233 2.931 6.261 1.00 77.44 98 LYS A N 1
ATOM 841 C CA . LYS A 1 98 ? -10.894 2.633 7.647 1.00 77.44 98 LYS A CA 1
ATOM 842 C C . LYS A 1 98 ? -12.145 2.151 8.355 1.00 77.44 98 LYS A C 1
ATOM 844 O O . LYS A 1 98 ? -13.098 2.913 8.524 1.00 77.44 98 LYS A O 1
ATOM 849 N N . VAL A 1 99 ? -12.129 0.904 8.804 1.00 80.19 99 VAL A N 1
ATOM 850 C CA . VAL A 1 99 ? -13.253 0.321 9.536 1.00 80.19 99 VAL A CA 1
ATOM 851 C C . VAL A 1 99 ? -12.946 0.368 11.034 1.00 80.19 99 VAL A C 1
ATOM 853 O O . VAL A 1 99 ? -11.895 -0.130 11.452 1.00 80.19 99 VAL A O 1
ATOM 856 N N . PRO A 1 100 ? -13.825 0.949 11.873 1.00 78.12 100 PRO A N 1
ATOM 857 C CA . PRO A 1 100 ? -13.658 0.906 13.320 1.00 78.12 100 PRO A CA 1
ATOM 858 C C . PRO A 1 100 ? -13.650 -0.543 13.806 1.00 78.12 100 PRO A C 1
ATOM 860 O O . PRO A 1 100 ? -14.558 -1.310 13.487 1.00 78.12 100 PRO A O 1
ATOM 863 N N . PHE A 1 101 ? -12.642 -0.913 14.590 1.00 82.00 101 PHE A N 1
ATOM 864 C CA . PHE A 1 101 ? -12.517 -2.264 15.129 1.00 82.00 101 PHE A CA 1
ATOM 865 C C . PHE A 1 101 ? -12.732 -2.315 16.637 1.00 82.00 101 PHE A C 1
ATOM 867 O O . PHE A 1 101 ? -13.533 -3.114 17.114 1.00 82.00 101 PHE A O 1
ATOM 874 N N . LEU A 1 102 ? -12.039 -1.458 17.389 1.00 82.12 102 LEU A N 1
ATOM 875 C CA . LEU A 1 102 ? -12.121 -1.445 18.847 1.00 82.12 102 LEU A CA 1
ATOM 876 C C . LEU A 1 102 ? -12.104 -0.016 19.380 1.00 82.12 102 LEU A C 1
ATOM 878 O O . LEU A 1 102 ? -11.251 0.786 19.011 1.00 82.12 102 LEU A O 1
ATOM 882 N N . ASP A 1 103 ? -13.026 0.282 20.287 1.00 82.19 103 ASP A N 1
ATOM 883 C CA . ASP A 1 103 ? -13.018 1.516 21.069 1.00 82.19 103 ASP A CA 1
ATOM 884 C C . ASP A 1 103 ? -12.096 1.338 22.282 1.00 82.19 103 ASP A C 1
ATOM 886 O O . ASP A 1 103 ? -12.368 0.517 23.161 1.00 82.19 103 ASP A O 1
ATOM 890 N N . LEU A 1 104 ? -11.011 2.113 22.345 1.00 81.31 104 LEU A N 1
ATOM 891 C CA . LEU A 1 104 ? -10.036 2.051 23.434 1.00 81.31 104 LEU A CA 1
ATOM 892 C C . LEU A 1 104 ? -10.613 2.540 24.767 1.00 81.31 104 LEU A C 1
ATOM 894 O O . LEU A 1 104 ? -10.078 2.195 25.814 1.00 81.31 104 LEU A O 1
ATOM 898 N N . VAL A 1 105 ? -11.706 3.313 24.762 1.00 80.88 105 VAL A N 1
ATOM 899 C CA . VAL A 1 105 ? -12.411 3.704 25.997 1.00 80.88 105 VAL A CA 1
ATOM 900 C C . VAL A 1 105 ? -13.106 2.500 26.634 1.00 80.88 105 VAL A C 1
ATOM 902 O O . VAL A 1 105 ? -13.260 2.448 27.852 1.00 80.88 105 VAL A O 1
ATOM 905 N N . LYS A 1 106 ? -13.513 1.528 25.814 1.00 78.19 106 LYS A N 1
ATOM 906 C CA 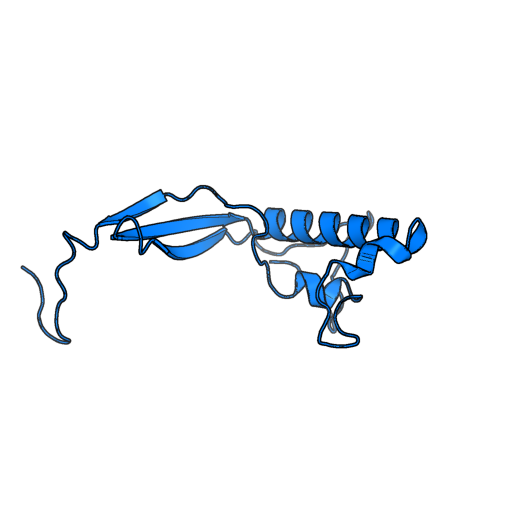. LYS A 1 106 ? -14.181 0.292 26.244 1.00 78.19 106 LYS A CA 1
ATOM 907 C C . LYS A 1 106 ? -13.232 -0.905 26.293 1.00 78.19 106 LYS A C 1
ATOM 909 O O . LYS A 1 106 ? -13.668 -2.002 26.625 1.00 78.19 106 LYS A O 1
ATOM 914 N N . ALA A 1 107 ? -11.965 -0.712 25.936 1.00 74.94 107 ALA A N 1
ATOM 915 C CA . ALA A 1 107 ? -10.978 -1.773 25.927 1.00 74.94 107 ALA A CA 1
ATOM 916 C C . ALA A 1 107 ? -10.530 -2.090 27.358 1.00 74.94 107 ALA A C 1
ATOM 918 O O . ALA A 1 107 ? -10.040 -1.223 28.083 1.00 74.94 107 ALA A O 1
ATOM 919 N N . THR A 1 108 ? -10.665 -3.352 27.750 1.00 74.00 108 THR A N 1
ATOM 920 C CA . THR A 1 108 ? -10.106 -3.853 29.005 1.00 74.00 108 THR A CA 1
ATOM 921 C C . THR A 1 108 ? -8.644 -4.212 2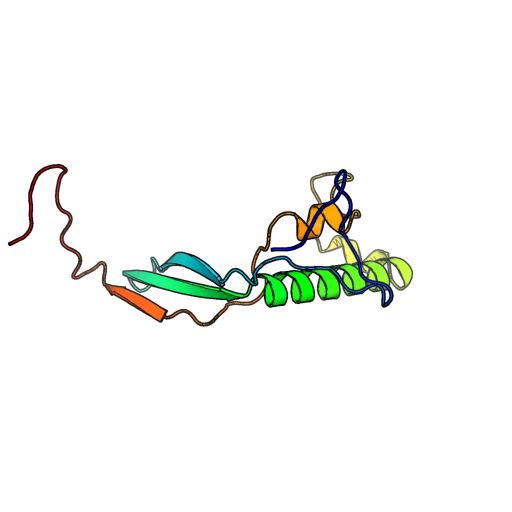8.775 1.00 74.00 108 THR A C 1
ATOM 923 O O . THR A 1 108 ? -8.334 -5.086 27.968 1.00 74.00 108 THR A O 1
ATOM 926 N N . ILE A 1 109 ? -7.734 -3.534 29.475 1.00 68.25 109 ILE A N 1
ATOM 927 C CA . ILE A 1 109 ? -6.314 -3.898 29.471 1.00 68.25 109 ILE A CA 1
ATOM 928 C C . ILE A 1 109 ? -6.150 -5.089 30.408 1.00 68.25 109 ILE A C 1
ATOM 930 O O . ILE A 1 109 ? -6.260 -4.941 31.625 1.00 68.25 109 ILE A O 1
ATOM 934 N N . VAL A 1 110 ? -5.882 -6.258 29.840 1.00 74.94 110 VAL A N 1
ATOM 935 C CA . VAL A 1 110 ? -5.588 -7.467 30.607 1.00 74.94 110 VAL A CA 1
ATOM 936 C C . VAL A 1 110 ? -4.075 -7.568 30.782 1.00 74.94 110 VAL A C 1
ATOM 938 O O . VAL A 1 110 ? -3.324 -7.403 29.820 1.00 74.94 110 VAL A O 1
ATOM 941 N N . LYS A 1 111 ? -3.605 -7.770 32.017 1.00 64.69 111 LYS A N 1
ATOM 942 C CA . LYS A 1 111 ? -2.192 -8.096 32.257 1.00 64.69 111 LYS A CA 1
ATOM 943 C C . LYS A 1 111 ? -1.936 -9.529 31.797 1.00 64.69 111 LYS A C 1
ATOM 945 O O . LYS A 1 111 ? -2.817 -10.374 31.933 1.00 64.69 111 LYS A O 1
ATOM 950 N N . ASP A 1 112 ? -0.732 -9.788 31.285 1.00 58.09 112 ASP A N 1
ATOM 951 C CA . ASP A 1 112 ? -0.315 -11.127 30.854 1.00 58.09 112 ASP A CA 1
ATOM 952 C C . ASP A 1 112 ? -0.702 -12.187 31.899 1.00 58.09 112 ASP A C 1
ATOM 954 O O . ASP A 1 112 ? -0.245 -12.143 33.042 1.00 58.09 112 ASP A O 1
ATOM 958 N N . GLY A 1 113 ? -1.554 -13.131 31.491 1.00 57.94 113 GLY A N 1
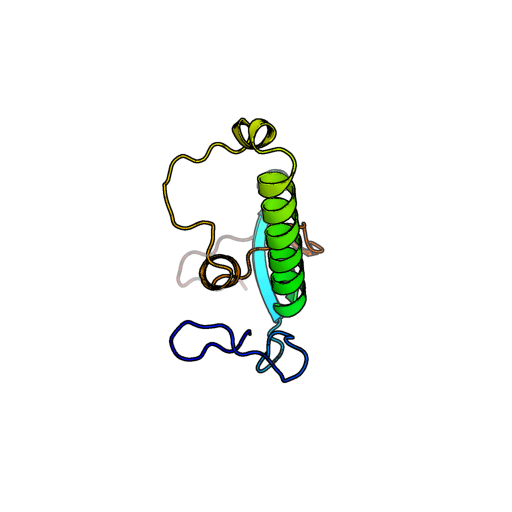ATOM 959 C CA . GLY A 1 113 ? -1.979 -14.273 32.303 1.00 57.94 113 GLY A CA 1
ATOM 960 C C . GLY A 1 113 ? -3.369 -14.180 32.941 1.00 57.94 113 GLY A C 1
ATOM 961 O O . GLY A 1 113 ? -3.845 -15.195 33.444 1.00 57.94 113 GLY A O 1
ATOM 962 N N . GLU A 1 114 ? -4.052 -13.036 32.893 1.00 57.12 114 GLU A N 1
ATOM 963 C CA . GLU A 1 114 ? -5.457 -12.948 33.307 1.00 57.12 114 GLU A CA 1
ATOM 964 C C . GLU A 1 114 ? -6.367 -13.105 32.080 1.00 57.12 114 GLU A C 1
ATOM 966 O O . GLU A 1 114 ? -6.145 -12.490 31.039 1.00 57.12 114 GLU A O 1
ATOM 971 N N . SER A 1 115 ? -7.368 -13.982 32.169 1.00 58.81 115 SER A N 1
ATOM 972 C CA . SER A 1 115 ? -8.432 -14.073 31.163 1.00 58.81 115 SER A CA 1
ATOM 973 C C . SER A 1 115 ? -9.581 -13.185 31.621 1.00 58.81 115 SER A C 1
ATOM 975 O O . SER A 1 115 ? -9.943 -13.188 32.795 1.00 58.81 115 SER A O 1
ATOM 977 N N . SER A 1 116 ? -10.112 -12.377 30.708 1.00 58.41 116 SER A N 1
ATOM 978 C CA . SER A 1 116 ? -11.355 -11.650 30.940 1.00 58.41 116 SER A CA 1
ATOM 979 C C . SER A 1 116 ? -12.524 -12.617 30.736 1.00 58.41 116 SER A C 1
ATOM 981 O O . SER A 1 116 ? -12.727 -13.060 29.603 1.00 58.41 116 SER A O 1
ATOM 983 N N . ASP A 1 117 ? -13.226 -12.950 31.822 1.00 51.16 117 ASP A N 1
ATOM 984 C CA . ASP A 1 117 ? -14.514 -13.665 31.810 1.00 51.16 117 ASP A CA 1
ATOM 985 C C . ASP A 1 117 ? -15.614 -12.886 31.062 1.00 51.16 117 ASP A C 1
ATOM 987 O O . ASP A 1 117 ? -15.653 -11.634 31.180 1.00 51.16 117 ASP A O 1
#